Protein AF-A0A2I7N3M3-F1 (afdb_monomer_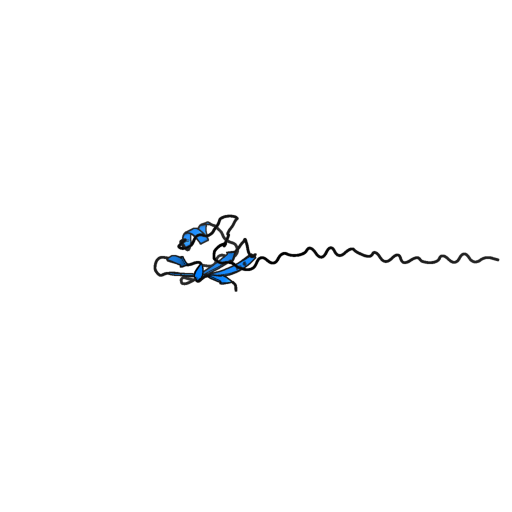lite)

Foldseek 3Di:
DDDDDDDDPPPPPPPPPPPPPPPQDDDDLCAFDFPNDGDDAFAALVVVVVSVAAPWDCPPQWIWGAGPRNRFIKIFGADPVRTTGSVRIDGD

Radius of gyration: 25.27 Å; chains: 1; bounding box: 82×33×50 Å

pLDDT: mean 85.39, std 17.08, range [42.53, 97.81]

Structure (mmCIF, N/CA/C/O backbone):
data_AF-A0A2I7N3M3-F1
#
_entry.id   AF-A0A2I7N3M3-F1
#
loop_
_atom_site.group_PDB
_atom_site.id
_atom_site.type_symbol
_atom_site.label_atom_id
_atom_site.label_alt_id
_atom_site.label_comp_id
_atom_site.label_asym_id
_atom_site.label_entity_id
_atom_site.label_seq_id
_atom_site.pdbx_PDB_ins_code
_atom_site.Cartn_x
_atom_site.Cartn_y
_atom_site.Cartn_z
_atom_site.occupancy
_atom_site.B_iso_or_equiv
_atom_site.auth_seq_id
_atom_site.auth_comp_id
_atom_site.auth_asym_id
_atom_site.auth_atom_id
_atom_site.pdbx_PDB_model_num
ATOM 1 N N . MET A 1 1 ? 69.448 21.907 -40.087 1.00 48.91 1 MET A N 1
ATOM 2 C CA . MET A 1 1 ? 67.996 22.174 -40.211 1.00 48.91 1 MET A CA 1
ATOM 3 C C . MET A 1 1 ? 67.215 20.905 -39.910 1.00 48.91 1 MET A C 1
ATOM 5 O O . MET A 1 1 ? 67.435 19.933 -40.616 1.00 48.91 1 MET A O 1
ATOM 9 N N . LYS A 1 2 ? 66.327 20.928 -38.907 1.00 42.53 2 LYS A N 1
ATOM 10 C CA . LYS A 1 2 ? 64.945 20.392 -38.922 1.00 42.53 2 LYS A CA 1
ATOM 11 C C . LYS A 1 2 ? 64.435 20.330 -37.478 1.00 42.53 2 LYS A C 1
ATOM 13 O O . LYS A 1 2 ? 64.940 19.572 -36.662 1.00 42.53 2 LYS A O 1
ATOM 18 N N . LYS A 1 3 ? 63.490 21.220 -37.172 1.00 48.47 3 LYS A N 1
ATOM 19 C CA . LYS A 1 3 ? 62.796 21.329 -35.887 1.00 48.47 3 LYS A CA 1
ATOM 20 C C . LYS A 1 3 ? 61.788 20.180 -35.809 1.00 48.47 3 LYS A C 1
ATOM 22 O O . LYS A 1 3 ? 60.988 20.028 -36.730 1.00 48.47 3 LYS A O 1
ATOM 27 N N . LEU A 1 4 ? 61.857 19.369 -34.757 1.00 51.91 4 LEU A N 1
ATOM 28 C CA . LEU A 1 4 ? 60.910 18.284 -34.514 1.00 51.91 4 LEU A CA 1
ATOM 29 C C . LEU A 1 4 ? 59.639 18.895 -33.904 1.00 51.91 4 LEU A C 1
ATOM 31 O O . LEU A 1 4 ? 59.637 19.307 -32.747 1.00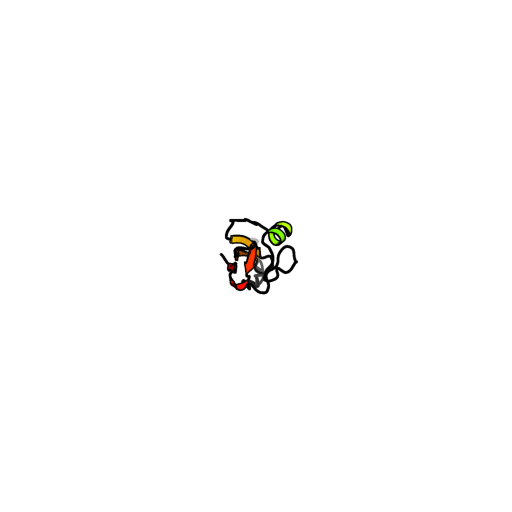 51.91 4 LEU A O 1
ATOM 35 N N . LEU A 1 5 ? 58.585 19.034 -34.706 1.00 53.94 5 LEU A N 1
ATOM 36 C CA . LEU A 1 5 ? 57.273 19.462 -34.228 1.00 53.94 5 LEU A CA 1
ATOM 37 C C . LEU A 1 5 ? 56.532 18.226 -33.717 1.00 53.94 5 LEU A C 1
ATOM 39 O O . LEU A 1 5 ? 56.124 17.373 -34.502 1.00 53.94 5 LEU A O 1
ATOM 43 N N . ILE A 1 6 ? 56.387 18.123 -32.398 1.00 56.03 6 ILE A N 1
ATOM 44 C CA . ILE A 1 6 ? 55.539 17.115 -31.762 1.00 56.03 6 ILE A CA 1
ATOM 45 C C . ILE A 1 6 ? 54.094 17.598 -31.913 1.00 56.03 6 ILE A C 1
ATOM 47 O O . ILE A 1 6 ? 53.674 18.550 -31.258 1.00 56.03 6 ILE A O 1
ATOM 51 N N . ALA A 1 7 ? 53.354 16.974 -32.827 1.00 59.94 7 ALA A N 1
ATOM 52 C CA . ALA A 1 7 ? 51.921 17.182 -32.971 1.00 59.94 7 ALA A CA 1
ATOM 53 C C . ALA A 1 7 ? 51.201 16.516 -31.789 1.00 59.94 7 ALA A C 1
ATOM 55 O O . ALA A 1 7 ? 51.244 15.297 -31.624 1.00 59.94 7 ALA A O 1
ATOM 56 N N . LEU A 1 8 ? 50.565 17.331 -30.950 1.00 49.00 8 LEU A N 1
ATOM 57 C CA . LEU A 1 8 ? 49.773 16.886 -29.810 1.00 49.00 8 LEU A CA 1
ATOM 58 C C . LEU A 1 8 ? 48.435 16.332 -30.329 1.00 49.00 8 LEU A C 1
ATOM 60 O O . LEU A 1 8 ? 47.506 17.085 -30.614 1.00 49.00 8 LEU A O 1
ATOM 64 N N . ALA A 1 9 ? 48.343 15.014 -30.500 1.00 57.81 9 ALA A N 1
ATOM 65 C CA . ALA A 1 9 ? 47.083 14.349 -30.810 1.00 57.81 9 ALA A CA 1
ATOM 66 C C . ALA A 1 9 ? 46.243 14.245 -29.528 1.00 57.81 9 ALA A C 1
ATOM 68 O O . ALA A 1 9 ? 46.383 13.306 -28.746 1.00 57.81 9 ALA A O 1
ATOM 69 N N . ALA A 1 10 ? 45.378 15.232 -29.299 1.00 60.59 10 ALA A N 1
ATOM 70 C CA . ALA A 1 10 ? 44.306 15.127 -28.320 1.00 60.59 10 ALA A CA 1
ATOM 71 C C . ALA A 1 10 ? 43.256 14.143 -28.858 1.00 60.59 10 ALA A C 1
ATOM 73 O O . ALA A 1 10 ? 42.318 14.532 -29.551 1.00 60.59 10 ALA A O 1
ATOM 74 N N . VAL A 1 11 ? 43.433 12.849 -28.583 1.00 61.28 11 VAL A N 1
ATOM 75 C CA . VAL A 1 11 ? 42.373 11.865 -28.814 1.00 61.28 11 VAL A CA 1
ATOM 76 C C . VAL A 1 11 ? 41.388 12.014 -27.666 1.00 61.28 11 VAL A C 1
ATOM 78 O O . VAL A 1 11 ? 41.608 11.540 -26.555 1.00 61.28 11 VAL A O 1
ATOM 81 N N . SER A 1 12 ? 40.321 12.757 -27.942 1.00 58.53 12 SER A N 1
ATOM 82 C CA . SER A 1 12 ? 39.126 12.844 -27.118 1.00 58.53 12 SER A CA 1
ATOM 83 C C . SER A 1 12 ? 38.680 11.442 -26.705 1.00 58.53 12 SER A C 1
ATOM 85 O O . SER A 1 12 ? 38.307 10.637 -27.561 1.00 58.53 12 SER A O 1
ATOM 87 N N . CYS A 1 13 ? 38.699 11.155 -25.403 1.00 55.78 13 CYS A N 1
ATOM 88 C CA . CYS A 1 13 ? 38.001 10.009 -24.840 1.00 55.78 13 CYS A CA 1
ATOM 89 C C . CYS A 1 13 ? 36.510 10.199 -25.131 1.00 55.78 13 CYS A C 1
ATOM 91 O O . CYS A 1 13 ? 35.828 10.940 -24.426 1.00 55.78 13 CYS A O 1
ATOM 93 N N . ILE A 1 14 ? 36.008 9.576 -26.197 1.00 61.38 14 ILE A N 1
ATOM 94 C CA . ILE A 1 14 ? 34.572 9.458 -26.427 1.00 61.38 14 ILE A CA 1
ATOM 95 C C . ILE A 1 14 ? 34.102 8.428 -25.405 1.00 61.38 14 ILE A C 1
ATOM 97 O O . ILE A 1 14 ? 34.144 7.224 -25.652 1.00 61.38 14 ILE A O 1
ATOM 101 N N . SER A 1 15 ? 33.749 8.889 -24.207 1.00 59.28 15 SER A N 1
ATOM 102 C CA . SER A 1 15 ? 33.031 8.060 -23.254 1.00 59.28 15 SER A CA 1
ATOM 103 C C . SER A 1 15 ? 31.722 7.657 -23.923 1.00 59.28 15 SER A C 1
ATOM 105 O O . SER A 1 15 ? 30.846 8.482 -24.180 1.00 59.28 15 SER A O 1
ATOM 107 N N . THR A 1 16 ? 31.600 6.376 -24.259 1.00 57.28 16 THR A N 1
ATOM 108 C CA . THR A 1 16 ? 30.326 5.780 -24.634 1.00 57.28 16 THR A CA 1
ATOM 109 C C . THR A 1 16 ? 29.437 5.833 -23.399 1.00 57.28 16 THR A C 1
ATOM 111 O O . THR A 1 16 ? 29.472 4.965 -22.531 1.00 57.28 16 THR A O 1
ATOM 114 N N . ALA A 1 17 ? 28.666 6.911 -23.278 1.00 59.12 17 ALA A N 1
ATOM 115 C CA . ALA A 1 17 ? 27.571 6.976 -22.333 1.00 59.12 17 ALA A CA 1
ATOM 116 C C . ALA A 1 17 ? 26.544 5.929 -22.778 1.00 59.12 17 ALA A C 1
ATOM 118 O O . ALA A 1 17 ? 25.730 6.171 -23.669 1.00 59.12 17 ALA A O 1
ATOM 119 N N . PHE A 1 18 ? 26.626 4.730 -22.202 1.00 59.00 18 PHE A N 1
ATOM 120 C CA . PHE A 1 18 ? 25.542 3.766 -22.263 1.00 59.00 18 PHE A CA 1
ATOM 121 C C . PHE A 1 18 ? 24.358 4.403 -21.540 1.00 59.00 18 PHE A C 1
ATOM 123 O O . PHE A 1 18 ? 24.299 4.428 -20.313 1.00 59.00 18 PHE A O 1
ATOM 130 N N . ALA A 1 19 ? 23.439 4.979 -22.311 1.00 57.09 19 ALA A N 1
ATOM 131 C CA . ALA A 1 19 ? 22.117 5.316 -21.824 1.00 57.09 19 ALA A CA 1
ATOM 132 C C . ALA A 1 19 ? 21.414 3.991 -21.518 1.00 57.09 19 ALA A C 1
ATOM 134 O O . ALA A 1 19 ? 20.815 3.366 -22.395 1.00 57.09 19 ALA A O 1
ATOM 135 N N . GLU A 1 20 ? 21.571 3.517 -20.284 1.00 60.47 20 GLU A N 1
ATOM 136 C CA . GLU A 1 20 ? 20.798 2.405 -19.758 1.00 60.47 20 GLU A CA 1
ATOM 137 C C . GLU A 1 20 ? 19.326 2.792 -19.907 1.00 60.47 20 GLU A C 1
ATOM 139 O O . GLU A 1 20 ? 18.859 3.784 -19.341 1.00 60.47 20 GLU A O 1
ATOM 144 N N . LYS A 1 21 ? 18.610 2.083 -20.783 1.00 56.44 21 LYS A N 1
ATOM 145 C CA . LYS A 1 21 ? 17.191 2.320 -21.026 1.00 56.44 21 LYS A CA 1
ATOM 146 C C . LYS A 1 21 ? 16.456 1.917 -19.755 1.00 56.44 21 LYS A C 1
ATOM 148 O O . LYS A 1 21 ? 16.078 0.761 -19.604 1.00 56.44 21 LYS A O 1
ATOM 153 N N . VAL A 1 22 ? 16.284 2.865 -18.836 1.00 62.78 22 VAL A N 1
ATOM 154 C CA . VAL A 1 22 ? 15.463 2.685 -17.642 1.00 62.78 22 VAL A CA 1
ATOM 155 C C . VAL A 1 22 ? 14.043 2.441 -18.135 1.00 62.78 22 VAL A C 1
ATOM 157 O O . VAL A 1 22 ? 13.336 3.366 -18.529 1.00 62.78 22 VAL A O 1
ATOM 160 N N . THR A 1 23 ? 13.632 1.178 -18.185 1.00 65.94 23 THR A N 1
ATOM 161 C CA . THR A 1 23 ? 12.225 0.820 -18.331 1.00 65.94 23 THR A CA 1
ATOM 162 C C . THR A 1 23 ? 11.513 1.321 -17.087 1.00 65.94 23 THR A C 1
ATOM 164 O O . THR A 1 23 ? 11.588 0.707 -16.025 1.00 65.94 23 THR A O 1
ATOM 167 N N . THR A 1 24 ? 10.872 2.480 -17.206 1.00 71.31 24 THR A N 1
ATOM 168 C CA . THR A 1 24 ? 9.988 3.009 -16.176 1.00 71.31 24 THR A CA 1
ATOM 169 C C . THR A 1 24 ? 8.771 2.099 -16.110 1.00 71.31 24 THR A C 1
ATOM 171 O O . THR A 1 24 ? 7.994 2.026 -17.060 1.00 71.31 24 THR A O 1
ATOM 174 N N . VAL A 1 25 ? 8.645 1.352 -15.017 1.00 85.44 25 VAL A N 1
ATOM 175 C CA . VAL A 1 25 ? 7.446 0.561 -14.745 1.00 85.44 25 VAL A CA 1
ATOM 176 C C . VAL A 1 25 ? 6.415 1.500 -14.135 1.00 85.44 25 VAL A C 1
ATOM 178 O O . VAL A 1 25 ? 6.638 2.051 -13.057 1.00 85.44 25 VAL A O 1
ATOM 181 N N . ASP A 1 26 ? 5.308 1.705 -14.843 1.00 91.00 26 ASP A N 1
ATOM 182 C CA . ASP A 1 26 ? 4.194 2.499 -14.336 1.00 91.00 26 ASP A CA 1
ATOM 183 C C . ASP A 1 26 ? 3.498 1.796 -13.167 1.00 91.00 26 ASP A C 1
ATOM 185 O O . ASP A 1 26 ? 3.534 0.567 -13.029 1.00 91.00 26 ASP A O 1
ATOM 189 N N . PHE A 1 27 ? 2.866 2.596 -12.309 1.00 92.38 27 PHE A N 1
ATOM 190 C CA . PHE A 1 27 ? 2.070 2.074 -11.208 1.00 92.38 27 PHE A CA 1
ATOM 191 C C . PHE A 1 27 ? 0.841 1.327 -11.743 1.00 92.38 27 PHE A C 1
ATOM 193 O O . PHE A 1 27 ? 0.090 1.844 -12.567 1.00 92.38 27 PHE A O 1
ATOM 200 N N . ASP A 1 28 ? 0.638 0.113 -11.238 1.00 94.00 28 ASP A N 1
ATOM 201 C CA . ASP A 1 28 ? -0.512 -0.739 -11.526 1.00 94.00 28 ASP A CA 1
ATOM 202 C C . ASP A 1 28 ? -0.952 -1.356 -10.202 1.00 94.00 28 ASP A C 1
ATOM 204 O O . ASP A 1 28 ? -0.256 -2.211 -9.644 1.00 94.00 28 ASP A O 1
ATOM 208 N N . SER A 1 29 ? -2.093 -0.900 -9.688 1.00 93.62 29 SER A N 1
ATOM 209 C CA . SER A 1 29 ? -2.581 -1.311 -8.374 1.00 93.62 29 SER A CA 1
ATOM 210 C C . SER A 1 29 ? -2.880 -2.806 -8.286 1.00 93.62 29 SER A C 1
ATOM 212 O O . SER A 1 29 ? -2.819 -3.368 -7.201 1.00 93.62 29 SER A O 1
ATOM 214 N N . THR A 1 30 ? -3.125 -3.480 -9.413 1.00 94.44 30 THR A N 1
ATOM 215 C CA . THR A 1 30 ? -3.377 -4.931 -9.456 1.00 94.44 30 THR A CA 1
ATOM 216 C C . THR A 1 30 ? -2.107 -5.776 -9.393 1.00 94.44 30 THR A C 1
ATOM 218 O O . THR A 1 30 ? -2.179 -6.999 -9.356 1.00 94.44 30 THR A O 1
ATOM 221 N N . LYS A 1 31 ? -0.930 -5.145 -9.424 1.00 95.88 31 LYS A N 1
ATOM 222 C CA . LYS A 1 31 ? 0.377 -5.815 -9.484 1.00 95.88 31 LYS A CA 1
ATOM 223 C C . LYS A 1 31 ? 1.334 -5.279 -8.426 1.00 95.88 31 LYS A C 1
ATOM 225 O O . LYS A 1 31 ? 2.542 -5.299 -8.628 1.00 95.88 31 LYS A O 1
ATOM 230 N N . MET A 1 32 ? 0.801 -4.746 -7.335 1.00 95.44 32 MET A N 1
ATOM 231 C CA . MET A 1 32 ? 1.624 -4.181 -6.276 1.00 95.44 32 MET A CA 1
ATOM 232 C C . MET A 1 32 ? 2.457 -5.261 -5.592 1.00 95.44 32 MET A C 1
ATOM 234 O O . MET A 1 32 ? 2.000 -6.387 -5.379 1.00 95.44 32 MET A O 1
ATOM 238 N N . GLU A 1 33 ? 3.684 -4.897 -5.242 1.00 96.88 33 GLU A N 1
ATOM 239 C CA . GLU A 1 33 ? 4.631 -5.775 -4.574 1.00 96.88 33 GLU A CA 1
ATOM 240 C C . GLU A 1 33 ? 5.308 -5.072 -3.400 1.00 96.88 33 GLU A C 1
ATOM 242 O O . GLU A 1 33 ? 5.550 -3.863 -3.399 1.00 96.88 33 GLU A O 1
ATOM 247 N N . CYS A 1 34 ? 5.666 -5.862 -2.397 1.00 96.56 34 CYS A N 1
ATOM 248 C CA . CYS A 1 34 ? 6.449 -5.427 -1.257 1.00 96.56 34 CYS A CA 1
ATOM 249 C C . CYS A 1 34 ? 7.365 -6.567 -0.807 1.00 96.56 34 CYS A C 1
ATOM 251 O O . CYS A 1 34 ? 6.907 -7.670 -0.524 1.00 96.56 34 CYS A O 1
ATOM 253 N N . HIS A 1 35 ? 8.677 -6.317 -0.803 1.00 93.62 35 HIS A N 1
ATOM 254 C CA . HIS A 1 35 ? 9.731 -7.312 -0.556 1.00 93.62 35 HIS A CA 1
ATOM 255 C C . HIS A 1 35 ? 9.597 -8.580 -1.411 1.00 93.62 35 HIS A C 1
ATOM 257 O O . HIS A 1 35 ? 9.828 -9.694 -0.947 1.00 93.62 35 HIS A O 1
ATOM 263 N N . GLY A 1 36 ? 9.208 -8.406 -2.678 1.00 90.94 36 GLY A N 1
ATOM 264 C CA . GLY A 1 36 ? 9.009 -9.507 -3.626 1.00 90.94 36 GLY A CA 1
ATOM 265 C C . GLY A 1 36 ? 7.762 -10.356 -3.360 1.00 90.94 36 GLY A C 1
ATOM 266 O O . GLY A 1 36 ? 7.571 -11.372 -4.022 1.00 90.94 36 GLY A O 1
ATOM 267 N N . GLN A 1 37 ? 6.916 -9.960 -2.407 1.00 95.56 37 GLN A N 1
ATOM 268 C CA . GLN A 1 37 ? 5.608 -10.561 -2.179 1.00 95.56 37 GLN A CA 1
ATOM 269 C C . GLN A 1 37 ? 4.529 -9.712 -2.842 1.00 95.56 37 GLN A C 1
ATOM 271 O O . GLN A 1 37 ? 4.552 -8.483 -2.753 1.00 95.56 37 GLN A O 1
ATOM 276 N N . HIS A 1 38 ? 3.571 -10.376 -3.479 1.00 96.50 38 HIS A N 1
ATOM 277 C CA . HIS A 1 38 ? 2.410 -9.709 -4.045 1.00 96.50 38 HIS A CA 1
ATOM 278 C C . HIS A 1 38 ? 1.487 -9.192 -2.933 1.00 96.50 38 HIS A C 1
ATOM 280 O O . HIS A 1 38 ? 1.328 -9.836 -1.894 1.00 96.50 38 HIS A O 1
ATOM 286 N N . ILE A 1 39 ? 0.899 -8.018 -3.153 1.00 96.06 39 ILE A N 1
ATOM 287 C CA . ILE A 1 39 ? -0.121 -7.442 -2.280 1.00 96.06 39 ILE A CA 1
ATOM 288 C C . ILE A 1 39 ? -1.481 -7.717 -2.917 1.00 96.06 39 ILE A C 1
ATOM 290 O O . ILE A 1 39 ? -1.779 -7.167 -3.974 1.00 96.06 39 ILE A O 1
ATOM 294 N N . ASP A 1 40 ? -2.290 -8.547 -2.261 1.00 96.12 40 ASP A N 1
ATOM 295 C CA . ASP A 1 40 ? -3.635 -8.906 -2.716 1.00 96.12 40 ASP A CA 1
ATOM 296 C C . ASP A 1 40 ? -4.691 -7.865 -2.303 1.00 96.12 40 ASP A C 1
ATOM 298 O O . ASP A 1 40 ? -4.551 -7.163 -1.296 1.00 96.12 40 ASP A O 1
ATOM 302 N N . ASP A 1 41 ? -5.789 -7.794 -3.058 1.00 95.56 41 ASP A N 1
ATOM 303 C CA . ASP A 1 41 ? -6.938 -6.961 -2.697 1.00 95.56 41 ASP A CA 1
ATOM 304 C C . ASP A 1 41 ? -7.614 -7.458 -1.413 1.00 95.56 41 ASP A C 1
ATOM 306 O O . ASP A 1 41 ? -7.729 -8.661 -1.171 1.00 95.56 41 ASP A O 1
ATOM 310 N N . GLY A 1 42 ? -8.044 -6.524 -0.564 1.00 96.06 42 GLY A N 1
ATOM 311 C CA . GLY A 1 42 ? -8.628 -6.835 0.740 1.00 96.06 42 GLY A CA 1
ATOM 312 C C . GLY A 1 42 ? -7.610 -7.211 1.820 1.00 96.06 42 GLY A C 1
ATOM 313 O O . GLY A 1 42 ? -8.014 -7.599 2.916 1.00 96.06 42 GLY A O 1
ATOM 314 N N . ILE A 1 43 ? -6.303 -7.092 1.558 1.00 97.00 43 ILE A N 1
ATOM 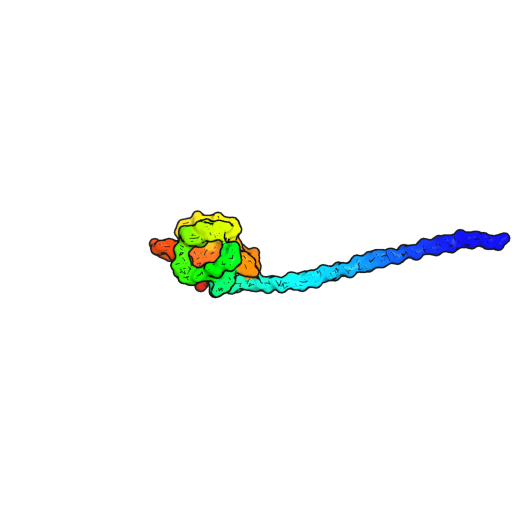315 C CA . ILE A 1 43 ? -5.268 -7.294 2.577 1.00 97.00 43 ILE A CA 1
ATOM 316 C C . ILE A 1 43 ? -5.449 -6.326 3.756 1.00 97.00 43 ILE A C 1
ATOM 318 O O . ILE A 1 43 ? -5.748 -5.144 3.568 1.00 97.00 43 ILE A O 1
ATOM 322 N N . SER A 1 44 ? -5.234 -6.802 4.984 1.00 97.38 44 SER A N 1
ATOM 323 C CA . SER A 1 44 ? -5.269 -5.924 6.154 1.00 97.38 44 SER A CA 1
ATOM 324 C C . SER A 1 44 ? -4.051 -5.002 6.184 1.00 97.38 44 SER A C 1
ATOM 326 O O . SER A 1 44 ? -2.931 -5.404 5.848 1.00 97.38 44 SER A O 1
ATOM 328 N N . LYS A 1 45 ? -4.239 -3.764 6.648 1.00 95.50 45 LYS A N 1
ATOM 329 C CA . LYS A 1 45 ? -3.122 -2.826 6.823 1.00 95.50 45 LYS A CA 1
ATOM 330 C C . LYS A 1 45 ? -2.042 -3.353 7.773 1.00 95.50 45 LYS A C 1
ATOM 332 O O . LYS A 1 45 ? -0.862 -3.086 7.568 1.00 95.50 45 LYS A O 1
ATOM 337 N N . ASP A 1 46 ? -2.434 -4.145 8.769 1.00 96.12 46 ASP A N 1
ATOM 338 C CA . ASP A 1 46 ? -1.505 -4.744 9.727 1.00 96.12 46 ASP A CA 1
ATOM 339 C C . ASP A 1 46 ? -0.613 -5.786 9.044 1.00 96.12 46 ASP A C 1
ATOM 341 O O . ASP A 1 46 ? 0.595 -5.791 9.259 1.00 96.12 46 ASP A O 1
ATOM 345 N N . LYS A 1 47 ? -1.158 -6.584 8.116 1.00 96.62 47 LYS A N 1
ATOM 346 C CA . LYS A 1 47 ? -0.345 -7.511 7.322 1.00 96.62 47 LYS A CA 1
ATOM 347 C C . LYS A 1 47 ? 0.638 -6.761 6.420 1.00 96.62 47 LYS A C 1
ATOM 34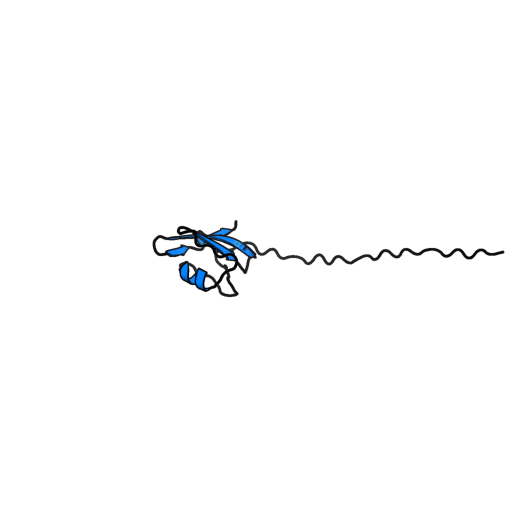9 O O . LYS A 1 47 ? 1.791 -7.160 6.333 1.00 96.62 47 LYS A O 1
ATOM 354 N N . VAL A 1 48 ? 0.231 -5.647 5.801 1.00 95.69 48 VAL A N 1
ATOM 355 C CA . VAL A 1 48 ? 1.153 -4.803 5.009 1.00 95.69 48 VAL A CA 1
ATOM 356 C C . VAL A 1 48 ? 2.261 -4.202 5.881 1.00 95.69 48 VAL A C 1
ATOM 358 O O . VAL A 1 48 ? 3.419 -4.146 5.463 1.00 95.69 48 VAL A O 1
ATOM 361 N N . LYS A 1 49 ? 1.944 -3.792 7.114 1.00 95.75 49 LYS A N 1
ATOM 362 C CA . LYS A 1 49 ? 2.943 -3.345 8.093 1.00 95.75 49 LYS A CA 1
ATOM 363 C C . LYS A 1 49 ? 3.950 -4.453 8.419 1.00 95.75 49 LYS A C 1
ATOM 365 O O . LYS A 1 49 ? 5.153 -4.186 8.434 1.00 95.75 49 LYS A O 1
ATOM 370 N N . ASP A 1 50 ? 3.468 -5.675 8.631 1.00 97.06 50 ASP A N 1
ATOM 371 C CA . ASP A 1 50 ? 4.289 -6.851 8.948 1.00 97.06 50 ASP A CA 1
ATOM 372 C C . ASP A 1 50 ? 5.147 -7.315 7.759 1.00 97.06 50 ASP A C 1
ATOM 374 O O . ASP A 1 50 ? 6.209 -7.904 7.948 1.00 97.06 50 ASP A O 1
ATOM 378 N N . MET A 1 51 ? 4.752 -6.987 6.524 1.00 95.94 51 MET A N 1
ATOM 379 C CA . MET A 1 51 ? 5.591 -7.180 5.334 1.00 95.94 51 MET A CA 1
ATOM 380 C C . MET A 1 51 ? 6.802 -6.231 5.296 1.00 95.94 51 MET A C 1
ATOM 382 O O . MET A 1 51 ? 7.676 -6.399 4.452 1.00 95.94 51 MET A O 1
ATOM 386 N N . HIS A 1 52 ? 6.885 -5.242 6.195 1.00 95.62 52 HIS A N 1
ATOM 387 C CA . HIS A 1 52 ? 7.995 -4.289 6.308 1.00 95.62 52 HIS A CA 1
ATOM 388 C C . HIS A 1 52 ? 8.261 -3.452 5.046 1.00 95.62 52 HIS A C 1
ATOM 390 O O . HIS A 1 52 ? 9.408 -3.088 4.762 1.00 95.62 52 HIS A O 1
ATOM 396 N N . CYS A 1 53 ? 7.213 -3.102 4.294 1.00 95.75 53 CYS A N 1
ATOM 397 C CA . CYS A 1 53 ? 7.328 -2.295 3.077 1.00 95.75 53 CYS A CA 1
ATOM 398 C C . CYS A 1 53 ? 8.099 -0.989 3.312 1.00 95.75 53 CYS A C 1
ATOM 400 O O . CYS A 1 53 ? 7.986 -0.335 4.355 1.00 95.75 53 CYS A O 1
ATOM 402 N N . LYS A 1 54 ? 8.905 -0.579 2.327 1.00 96.38 54 LYS A N 1
ATOM 403 C CA . LYS A 1 54 ? 9.738 0.624 2.456 1.00 96.38 54 LYS A CA 1
ATOM 404 C C . LYS A 1 54 ? 8.866 1.856 2.692 1.00 96.38 54 LYS A C 1
ATOM 406 O O . LYS A 1 54 ? 7.872 2.064 2.001 1.00 96.38 54 LYS A O 1
ATOM 411 N N . LYS A 1 55 ? 9.299 2.705 3.631 1.00 96.06 55 LYS A N 1
ATOM 412 C CA . LYS A 1 55 ? 8.621 3.955 4.019 1.00 96.06 55 LYS A CA 1
ATOM 413 C C . LYS A 1 55 ? 7.155 3.762 4.439 1.00 96.06 55 LYS A C 1
ATOM 415 O O . LYS A 1 55 ? 6.365 4.685 4.254 1.00 96.06 55 LYS A O 1
ATOM 420 N N . TYR A 1 56 ? 6.814 2.599 5.001 1.00 97.19 56 TYR A N 1
ATOM 421 C CA . TYR A 1 56 ? 5.475 2.338 5.520 1.00 97.19 56 TYR A CA 1
ATOM 422 C C . TYR A 1 56 ? 5.052 3.389 6.561 1.00 97.19 56 TYR A C 1
ATOM 424 O O . TYR A 1 56 ? 5.790 3.678 7.506 1.00 97.19 56 TYR A O 1
ATOM 432 N N . GLN A 1 57 ? 3.853 3.941 6.396 1.00 97.38 57 GLN A N 1
ATOM 433 C CA . GLN A 1 57 ? 3.197 4.867 7.314 1.00 97.38 57 GLN A CA 1
ATOM 434 C C . GLN A 1 57 ? 1.723 4.483 7.444 1.00 97.38 57 GLN A C 1
ATOM 436 O O . GLN A 1 57 ? 1.030 4.368 6.437 1.00 97.38 57 GLN A O 1
ATOM 441 N N . ASP A 1 58 ? 1.236 4.346 8.677 1.00 95.88 58 ASP A N 1
ATOM 442 C CA . ASP A 1 58 ? -0.192 4.192 8.975 1.00 95.88 58 ASP A CA 1
ATOM 443 C C . ASP A 1 58 ? -0.766 5.553 9.386 1.00 95.88 58 ASP A C 1
ATOM 445 O O . ASP A 1 58 ? -0.394 6.110 10.421 1.00 95.88 58 ASP A O 1
ATOM 449 N N . LYS A 1 59 ? -1.661 6.100 8.560 1.00 94.56 59 LYS A N 1
ATOM 450 C CA . LYS A 1 59 ? -2.355 7.375 8.788 1.00 94.56 59 LYS A CA 1
ATOM 451 C C . LYS A 1 59 ? -3.791 7.174 9.279 1.00 94.56 59 LYS A C 1
ATOM 453 O O . LYS A 1 59 ? -4.611 8.081 9.167 1.00 94.56 59 LYS A O 1
ATOM 458 N N . LYS A 1 60 ? -4.112 6.001 9.833 1.00 88.62 60 LYS A N 1
ATOM 459 C CA . LYS A 1 60 ? -5.435 5.569 10.313 1.00 88.62 60 LYS A CA 1
ATOM 460 C C . LYS A 1 60 ? -6.447 5.289 9.201 1.00 88.62 60 LYS A C 1
ATOM 462 O O . LYS A 1 60 ? -6.977 4.183 9.173 1.00 88.62 60 LYS A O 1
ATOM 467 N N . THR A 1 61 ? -6.721 6.256 8.326 1.00 94.38 61 THR A N 1
ATOM 468 C CA . THR A 1 61 ? -7.632 6.105 7.170 1.00 94.38 61 THR A CA 1
ATOM 469 C C . THR A 1 61 ? -6.930 5.608 5.919 1.00 94.38 61 THR A C 1
ATOM 471 O O . THR A 1 61 ? -7.581 5.119 5.001 1.00 94.38 61 THR A O 1
ATOM 474 N N . ASP A 1 62 ? -5.608 5.741 5.895 1.00 96.00 62 ASP A N 1
ATOM 475 C CA . ASP A 1 62 ? -4.767 5.478 4.740 1.00 96.00 62 ASP A CA 1
ATOM 476 C C . ASP A 1 62 ? -3.481 4.798 5.198 1.00 96.00 62 ASP A C 1
ATOM 478 O O . ASP A 1 62 ? -3.009 5.028 6.318 1.00 96.00 62 ASP A O 1
ATOM 482 N N . VAL A 1 63 ? -2.879 4.016 4.311 1.00 97.25 63 VAL A N 1
ATOM 483 C CA . VAL A 1 63 ? -1.492 3.581 4.453 1.00 97.25 63 VAL A CA 1
ATOM 484 C C . VAL A 1 63 ? -0.672 4.069 3.279 1.00 97.25 63 VAL A C 1
ATOM 486 O O . VAL A 1 63 ? -1.144 4.101 2.144 1.00 97.25 63 VAL A O 1
ATOM 489 N N . VAL A 1 64 ? 0.573 4.437 3.561 1.00 97.81 64 VAL A N 1
ATOM 490 C CA . VAL A 1 64 ? 1.515 4.883 2.538 1.00 97.81 64 VAL A CA 1
ATOM 491 C C . VAL A 1 64 ? 2.758 4.020 2.590 1.00 97.81 64 VAL A C 1
ATOM 493 O O . VAL A 1 64 ? 3.297 3.803 3.669 1.00 97.81 64 VAL A O 1
ATOM 496 N N . PHE A 1 65 ? 3.227 3.535 1.448 1.00 97.44 65 PHE A N 1
ATOM 497 C CA . PHE A 1 65 ? 4.468 2.764 1.335 1.00 97.44 65 PHE A CA 1
ATOM 498 C C . PHE A 1 65 ? 5.030 2.866 -0.085 1.00 97.44 65 PHE A C 1
ATOM 500 O O . PHE A 1 65 ? 4.457 3.537 -0.936 1.00 97.44 65 PHE A O 1
ATOM 507 N N . VAL A 1 66 ? 6.180 2.254 -0.351 1.00 97.19 66 VAL A N 1
ATOM 508 C CA . VAL A 1 66 ? 6.729 2.147 -1.709 1.00 97.19 66 VAL A CA 1
ATOM 509 C C . VAL A 1 66 ? 6.360 0.792 -2.300 1.00 97.19 66 VAL A C 1
ATOM 511 O O . VAL A 1 66 ? 6.700 -0.232 -1.711 1.00 97.19 66 VAL A O 1
ATOM 514 N N . ASP A 1 67 ? 5.719 0.801 -3.469 1.00 96.56 67 ASP A N 1
ATOM 515 C CA . ASP A 1 67 ? 5.531 -0.396 -4.290 1.00 96.56 67 ASP A CA 1
ATOM 516 C C . ASP A 1 67 ? 6.877 -0.804 -4.899 1.00 96.56 67 ASP A C 1
ATOM 518 O O . ASP A 1 67 ? 7.498 -0.049 -5.651 1.00 96.56 67 ASP A O 1
ATOM 522 N N . ASP A 1 68 ? 7.353 -2.002 -4.574 1.00 95.88 68 ASP A N 1
ATOM 523 C CA . ASP A 1 68 ? 8.633 -2.494 -5.062 1.00 95.88 68 ASP A CA 1
ATOM 524 C C . ASP A 1 68 ? 8.616 -2.799 -6.563 1.00 95.88 68 ASP A C 1
ATOM 526 O O . ASP A 1 68 ? 9.692 -2.829 -7.164 1.00 95.88 68 ASP A O 1
ATOM 530 N N . ARG A 1 69 ? 7.457 -2.957 -7.205 1.00 94.56 69 ARG A N 1
ATOM 531 C CA . ARG A 1 69 ? 7.399 -3.191 -8.650 1.00 94.56 69 ARG A CA 1
ATOM 532 C C . ARG A 1 69 ? 7.595 -1.903 -9.447 1.00 94.56 69 ARG A C 1
ATOM 534 O O . ARG A 1 69 ? 8.518 -1.814 -10.255 1.00 94.56 69 ARG A O 1
ATOM 541 N N . SER A 1 70 ? 6.764 -0.890 -9.203 1.00 94.06 70 SER A N 1
ATOM 542 C CA . SER A 1 70 ? 6.843 0.411 -9.893 1.00 94.06 70 SER A CA 1
ATOM 543 C C . SER A 1 70 ? 7.867 1.379 -9.287 1.00 94.06 70 SER A C 1
ATOM 545 O O . SER A 1 70 ? 8.200 2.400 -9.889 1.00 94.06 70 SER A O 1
ATOM 547 N N . LYS A 1 71 ? 8.372 1.084 -8.081 1.00 94.81 71 LYS A N 1
ATOM 548 C CA . LYS A 1 71 ? 9.225 1.969 -7.264 1.00 94.81 71 LYS A CA 1
ATOM 549 C C . LYS A 1 71 ? 8.557 3.301 -6.893 1.00 94.81 71 LYS A C 1
ATOM 551 O O . LYS A 1 71 ? 9.250 4.240 -6.493 1.00 94.81 71 LYS A O 1
ATOM 556 N N . LYS A 1 72 ? 7.230 3.402 -7.011 1.00 95.62 72 LYS A N 1
ATOM 557 C CA . LYS A 1 72 ? 6.450 4.596 -6.657 1.00 95.62 72 LYS A CA 1
ATOM 558 C C . LYS A 1 72 ? 6.002 4.551 -5.202 1.00 95.62 72 LYS A C 1
ATOM 560 O O . LYS A 1 72 ? 5.784 3.479 -4.644 1.00 95.62 72 LYS A O 1
ATOM 565 N N . MET A 1 73 ? 5.863 5.728 -4.595 1.00 96.94 73 MET A N 1
ATOM 566 C CA . MET A 1 73 ? 5.164 5.851 -3.321 1.00 96.94 73 MET A CA 1
ATOM 567 C C . MET A 1 73 ? 3.668 5.751 -3.605 1.00 96.94 73 MET A C 1
ATOM 569 O O . MET A 1 73 ? 3.178 6.377 -4.540 1.00 96.94 73 MET A O 1
ATOM 573 N N . VAL A 1 74 ? 2.964 4.931 -2.841 1.00 97.44 74 VAL A N 1
ATOM 574 C CA . VAL A 1 74 ? 1.544 4.651 -3.035 1.00 97.44 74 VAL A CA 1
ATOM 575 C C . VAL A 1 74 ? 0.791 5.012 -1.770 1.00 97.44 74 VAL A C 1
ATOM 577 O O . VAL A 1 74 ? 1.259 4.715 -0.673 1.00 97.44 74 VAL A O 1
ATOM 580 N N . ASP A 1 75 ? -0.350 5.670 -1.928 1.00 97.56 75 ASP A N 1
ATOM 581 C CA . ASP A 1 75 ? -1.315 5.966 -0.872 1.00 97.56 75 ASP A CA 1
ATOM 582 C C . ASP A 1 75 ? -2.556 5.104 -1.115 1.00 97.56 75 ASP A C 1
ATOM 584 O O . ASP A 1 75 ? -3.156 5.162 -2.193 1.00 97.56 75 ASP A O 1
ATOM 588 N N . CYS A 1 76 ? -2.893 4.267 -0.139 1.00 97.19 76 CYS A N 1
ATOM 589 C CA . CYS A 1 76 ? -3.969 3.292 -0.207 1.00 97.19 76 CYS A CA 1
ATOM 590 C C . CYS A 1 76 ? -5.002 3.550 0.888 1.00 97.19 76 CYS A C 1
ATOM 592 O O . CYS A 1 76 ? -4.670 3.549 2.076 1.00 97.19 76 CYS A O 1
ATOM 594 N N . LYS A 1 77 ? -6.272 3.685 0.491 1.00 96.56 77 LYS A N 1
ATOM 595 C CA . LYS A 1 77 ? -7.396 3.816 1.426 1.00 96.56 77 LYS A CA 1
ATOM 596 C C . LYS A 1 77 ? -7.606 2.533 2.227 1.00 96.56 77 LYS A C 1
ATOM 598 O O . LYS A 1 77 ? -7.642 1.443 1.656 1.00 96.56 77 LYS A O 1
ATOM 603 N N . VAL A 1 78 ? -7.832 2.700 3.525 1.00 96.50 78 VAL A N 1
ATOM 604 C CA . VAL A 1 78 ? -8.225 1.642 4.455 1.00 96.50 78 VAL A CA 1
ATOM 605 C C . VAL A 1 78 ? -9.714 1.782 4.759 1.00 96.50 78 VAL A C 1
ATOM 607 O O . VAL A 1 78 ? -10.208 2.878 5.033 1.00 96.50 78 VAL A O 1
ATOM 610 N N . ASP A 1 79 ? -10.450 0.680 4.682 1.00 95.19 79 ASP A N 1
ATOM 611 C CA . ASP A 1 79 ? -11.868 0.645 5.026 1.00 95.19 79 ASP A CA 1
ATOM 612 C C . ASP A 1 79 ? -12.116 0.616 6.550 1.00 95.19 79 ASP A C 1
ATOM 614 O O . ASP A 1 79 ? -11.199 0.644 7.373 1.00 95.19 79 ASP A O 1
ATOM 618 N N . SER A 1 80 ? -13.388 0.563 6.954 1.00 94.56 80 SER A N 1
ATOM 619 C CA . SER A 1 80 ? -13.774 0.566 8.370 1.00 94.56 80 SER A CA 1
ATOM 620 C C . SER A 1 80 ? -13.347 -0.682 9.147 1.00 94.56 80 SER A C 1
ATOM 622 O O . SER A 1 80 ? -13.362 -0.646 10.375 1.00 94.56 80 SER A O 1
ATOM 624 N N . VAL A 1 81 ? -13.012 -1.781 8.463 1.00 94.81 81 VAL A N 1
ATOM 625 C CA . VAL A 1 81 ? -12.569 -3.037 9.088 1.00 94.81 81 VAL A CA 1
ATOM 626 C C . VAL A 1 81 ? -11.048 -3.212 9.041 1.00 94.81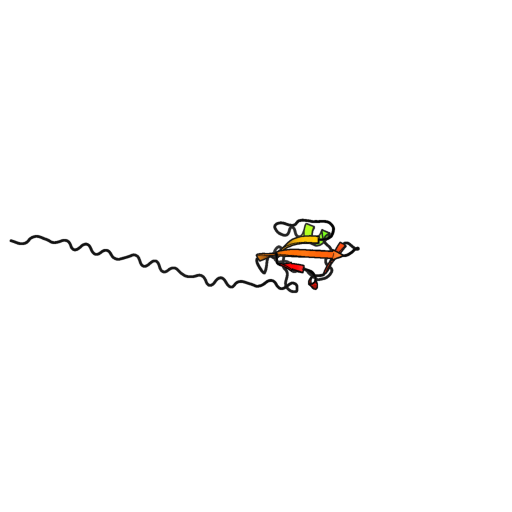 81 VAL A C 1
ATOM 628 O O . VAL A 1 81 ? -10.536 -4.176 9.602 1.00 94.81 81 VAL A O 1
ATOM 631 N N . GLY A 1 82 ? -10.315 -2.262 8.450 1.00 96.06 82 GLY A N 1
ATOM 632 C CA . GLY A 1 82 ? -8.853 -2.263 8.422 1.00 96.06 82 GLY A CA 1
ATOM 633 C C . GLY A 1 82 ? -8.242 -2.875 7.161 1.00 96.06 82 GLY A C 1
ATOM 634 O O . GLY A 1 82 ? -7.036 -3.130 7.149 1.00 96.06 82 GLY A O 1
ATOM 635 N N . ASN A 1 83 ? -9.029 -3.093 6.108 1.00 97.62 83 ASN A N 1
ATOM 636 C CA . ASN A 1 83 ? -8.562 -3.686 4.859 1.00 97.62 83 ASN A CA 1
ATOM 637 C C . ASN A 1 83 ? -8.312 -2.632 3.781 1.00 97.62 83 ASN A C 1
ATOM 639 O O . ASN A 1 83 ? -8.956 -1.583 3.733 1.00 97.62 83 ASN A O 1
ATOM 643 N N . ILE A 1 84 ? -7.363 -2.928 2.901 1.00 96.19 84 ILE A N 1
ATOM 644 C CA . ILE A 1 84 ? -6.981 -2.088 1.772 1.00 96.19 84 ILE A CA 1
ATOM 645 C C . ILE A 1 84 ? -7.743 -2.540 0.529 1.00 96.19 84 ILE A C 1
ATOM 647 O O . ILE A 1 84 ? -7.760 -3.723 0.198 1.00 96.19 84 ILE A O 1
ATOM 651 N N . THR A 1 85 ? -8.329 -1.585 -0.193 1.00 94.19 85 THR A N 1
ATOM 652 C CA . THR A 1 85 ? -8.852 -1.815 -1.547 1.00 94.19 85 THR A CA 1
ATOM 653 C C . THR A 1 85 ? -7.840 -1.304 -2.567 1.00 94.19 85 THR A C 1
ATOM 655 O O . THR A 1 85 ? -7.657 -0.091 -2.691 1.00 94.19 85 THR A O 1
ATOM 658 N N . LEU A 1 86 ? -7.215 -2.193 -3.340 1.00 93.44 86 LEU A N 1
ATOM 659 C CA . LEU A 1 86 ? -6.154 -1.837 -4.290 1.00 93.44 86 LEU A CA 1
ATOM 660 C C . LEU A 1 86 ? -6.638 -0.870 -5.370 1.00 93.44 86 LEU A C 1
ATOM 662 O O . LEU A 1 86 ? -5.925 0.058 -5.742 1.00 93.44 86 LEU A O 1
ATOM 666 N N . ALA A 1 87 ? -7.888 -1.000 -5.821 1.00 92.94 87 ALA A N 1
ATOM 667 C CA . ALA A 1 87 ? -8.489 -0.068 -6.781 1.00 92.94 87 ALA A CA 1
ATOM 668 C C . ALA A 1 87 ? -8.571 1.386 -6.267 1.00 92.94 87 ALA A C 1
ATOM 670 O O . ALA A 1 87 ? -8.767 2.307 -7.056 1.00 92.94 87 ALA A O 1
ATOM 671 N N . LYS A 1 88 ? -8.429 1.600 -4.952 1.00 93.81 88 LYS A N 1
ATOM 672 C CA . LYS A 1 88 ? -8.386 2.921 -4.311 1.00 93.81 88 LYS A CA 1
ATOM 673 C C . LYS A 1 88 ? -6.963 3.370 -3.967 1.00 93.81 88 LYS A C 1
ATOM 675 O O . LYS A 1 88 ? -6.808 4.414 -3.337 1.00 93.81 88 LYS A O 1
ATOM 680 N N . CYS A 1 89 ? -5.945 2.599 -4.342 1.00 96.06 89 CYS A N 1
ATOM 681 C CA . CYS A 1 89 ? -4.553 3.002 -4.221 1.00 96.06 89 CYS A CA 1
ATOM 682 C C . CYS A 1 89 ? -4.156 3.923 -5.374 1.00 96.06 89 CYS A C 1
ATOM 684 O O . CYS A 1 89 ? -4.522 3.696 -6.528 1.00 96.06 89 CYS A O 1
ATOM 686 N N . THR A 1 9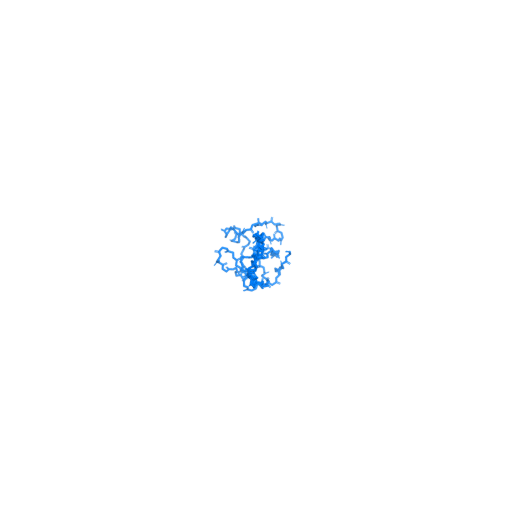0 ? -3.363 4.943 -5.069 1.00 96.69 90 THR A N 1
ATOM 687 C CA . THR A 1 90 ? -2.838 5.889 -6.059 1.00 96.69 90 THR A CA 1
ATOM 688 C C . THR A 1 90 ? -1.349 6.104 -5.844 1.00 96.69 90 THR A C 1
ATOM 690 O O . THR A 1 90 ? -0.888 6.128 -4.704 1.00 96.69 90 THR A O 1
ATOM 693 N N . SER A 1 91 ? -0.586 6.254 -6.927 1.00 95.44 91 SER A N 1
ATOM 694 C CA . SER A 1 91 ? 0.805 6.698 -6.829 1.00 95.44 91 SER A CA 1
ATOM 695 C C . SER A 1 91 ? 0.862 8.203 -6.570 1.00 95.44 91 SER A C 1
ATOM 697 O O . SER A 1 91 ? 0.176 8.952 -7.272 1.00 95.44 91 SER A O 1
ATOM 699 N N . ILE A 1 92 ? 1.706 8.631 -5.632 1.00 89.94 92 ILE A N 1
ATOM 700 C CA . ILE A 1 92 ? 1.923 10.038 -5.251 1.00 89.94 92 ILE A CA 1
ATOM 701 C C . ILE A 1 92 ? 3.371 10.488 -5.457 1.00 89.94 92 ILE A C 1
ATOM 703 O O . ILE A 1 92 ? 4.280 9.622 -5.491 1.00 89.94 92 ILE A O 1
#

Organism: NCBI:txid2067065

Sequence (92 aa):
MKKLLIALAAVSCISTAFAEKVTTVDFDSTKMECHGQHIDDGISKDKVKDMHCKKYQDKKTDVVFVDDRSKKMVDCKVDSVGNITLAKCTSI

Secondary structure (DSSP, 8-state):
----------------------------GGG-EETTEE--TT-BHHHHHHTT-TT-EE-SSEEEEE-TTT--EEEEEE-TTSBEEEEEEEE-